Protein AF-A0A3L7WHZ0-F1 (afdb_monomer)

Solvent-accessible surface area (backbone atoms only — not comparable to full-atom values): 5517 Å² total; per-residue (Å²): 133,84,77,82,73,51,77,64,55,52,53,52,57,76,66,37,88,84,54,85,45,46,69,57,50,43,71,75,60,39,46,80,69,45,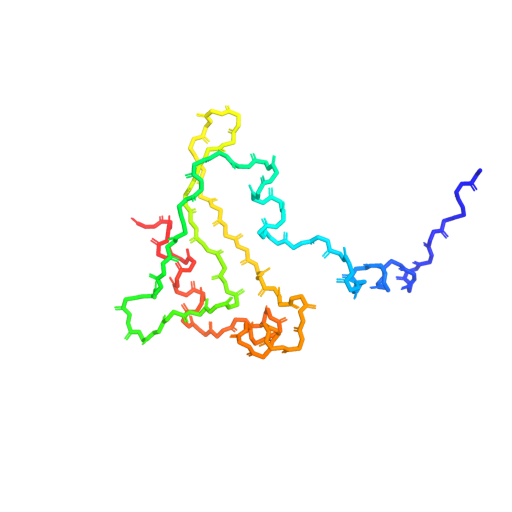78,59,78,43,43,90,80,85,45,61,38,61,10,39,46,31,30,41,28,26,44,96,85,41,83,42,79,49,72,39,57,27,58,35,92,50,73,68,43,17,62,68,10,50,64,29,55,64,54,75,44,21,56,46,32,53,55,58,77,79,109

Radius of gyration: 15.59 Å; Cα contacts (8 Å, |Δi|>4): 149; chains: 1; bounding box: 47×25×34 Å

Foldseek 3Di:
DDDDDDPVNVVCQVVDLPPDFQVNCCVVFWAPWDWDAWLVPDGGQLQKTWTWTDGPNDIDIGIGGDAASDPVSNVSNVRSDDDPGNVSVRVVVVD

Structure (mmCIF, N/CA/C/O backbone):
data_AF-A0A3L7WHZ0-F1
#
_entry.id   AF-A0A3L7WHZ0-F1
#
loop_
_atom_site.group_PDB
_atom_site.id
_atom_site.type_symbol
_atom_site.label_atom_id
_atom_site.label_alt_id
_atom_site.label_comp_id
_atom_site.label_asym_id
_atom_site.label_entity_id
_atom_site.label_seq_id
_atom_site.pdbx_PDB_ins_code
_atom_site.Cartn_x
_atom_site.Cartn_y
_atom_site.Cartn_z
_atom_site.occupancy
_atom_site.B_iso_or_equiv
_atom_site.auth_seq_id
_atom_site.auth_comp_id
_atom_site.auth_asym_id
_atom_site.auth_atom_id
_atom_site.pdbx_PDB_model_num
ATOM 1 N N . MET A 1 1 ? 30.328 1.152 14.643 1.00 46.28 1 MET A N 1
ATOM 2 C CA . MET A 1 1 ? 30.251 2.445 13.926 1.00 46.28 1 MET A CA 1
ATOM 3 C C . MET A 1 1 ? 29.593 2.163 12.577 1.00 46.28 1 MET A C 1
ATOM 5 O O . MET A 1 1 ? 30.170 1.408 11.809 1.00 46.28 1 MET A O 1
ATOM 9 N N . LYS A 1 2 ? 28.345 2.592 12.327 1.00 59.56 2 LYS A N 1
ATOM 10 C CA . LYS A 1 2 ? 27.690 2.338 11.028 1.00 59.56 2 LYS A CA 1
ATOM 11 C C . LYS A 1 2 ? 28.340 3.250 9.993 1.00 59.56 2 LYS A C 1
ATOM 13 O O . LYS A 1 2 ? 28.225 4.466 10.118 1.00 59.56 2 LYS A O 1
ATOM 18 N N . THR A 1 3 ? 29.028 2.677 9.012 1.00 74.81 3 THR A N 1
ATOM 19 C CA . THR A 1 3 ? 29.530 3.426 7.860 1.00 74.81 3 THR A CA 1
ATOM 20 C C . THR A 1 3 ? 28.346 4.147 7.210 1.00 74.81 3 THR A C 1
ATOM 22 O O . THR A 1 3 ? 27.310 3.509 6.986 1.00 74.81 3 THR A O 1
ATOM 25 N N . PRO A 1 4 ? 28.427 5.465 6.965 1.00 83.25 4 PRO A N 1
ATOM 26 C CA . PRO A 1 4 ? 27.336 6.182 6.328 1.00 83.25 4 PRO A CA 1
ATOM 27 C C . PRO A 1 4 ? 27.101 5.598 4.932 1.00 83.25 4 PRO A C 1
ATOM 29 O O . PRO A 1 4 ? 28.012 5.549 4.111 1.00 83.25 4 PRO A O 1
ATOM 32 N N . LEU A 1 5 ? 25.876 5.129 4.684 1.00 89.75 5 LEU A N 1
ATOM 33 C CA . LEU A 1 5 ? 25.468 4.603 3.382 1.00 89.75 5 LEU A CA 1
ATOM 34 C C . LEU A 1 5 ? 25.601 5.696 2.321 1.00 89.75 5 LEU A C 1
ATOM 36 O O . LEU A 1 5 ? 25.106 6.816 2.521 1.00 89.75 5 LEU A O 1
ATOM 40 N N . SER A 1 6 ? 26.197 5.355 1.179 1.00 93.38 6 SER A N 1
ATOM 41 C CA . SER A 1 6 ? 26.236 6.252 0.030 1.00 93.38 6 SER A CA 1
ATOM 42 C C . SER A 1 6 ? 24.824 6.490 -0.524 1.00 93.38 6 SER A C 1
ATOM 44 O O . SER A 1 6 ? 23.863 5.779 -0.205 1.00 93.38 6 SER A O 1
ATOM 46 N N . ALA A 1 7 ? 24.674 7.506 -1.377 1.00 93.56 7 ALA A N 1
ATOM 47 C CA . ALA A 1 7 ? 23.407 7.753 -2.065 1.00 93.56 7 ALA A CA 1
ATOM 48 C C . ALA A 1 7 ? 22.960 6.533 -2.894 1.00 93.56 7 ALA A C 1
ATOM 50 O O . ALA A 1 7 ? 21.774 6.201 -2.912 1.00 93.56 7 ALA A O 1
ATOM 51 N N . TRP A 1 8 ? 23.908 5.831 -3.522 1.00 93.62 8 TRP A N 1
ATOM 52 C CA . TRP A 1 8 ? 23.627 4.645 -4.326 1.00 93.62 8 TRP A CA 1
ATOM 53 C C . TRP A 1 8 ? 23.190 3.449 -3.473 1.00 93.62 8 TRP A C 1
ATOM 55 O O . TRP A 1 8 ? 22.193 2.804 -3.802 1.00 93.62 8 TRP A O 1
ATOM 65 N N . ASP A 1 9 ? 23.840 3.217 -2.329 1.00 93.62 9 ASP A N 1
ATOM 66 C CA . ASP A 1 9 ? 23.476 2.115 -1.426 1.00 93.62 9 ASP A CA 1
ATOM 67 C C . ASP A 1 9 ? 22.031 2.261 -0.926 1.00 93.62 9 ASP A C 1
ATOM 69 O O . ASP A 1 9 ? 21.262 1.299 -0.892 1.00 93.62 9 ASP A O 1
ATOM 73 N N . LYS A 1 10 ? 21.610 3.493 -0.602 1.00 92.94 10 LYS A N 1
ATOM 74 C CA . LYS A 1 10 ? 20.224 3.789 -0.197 1.00 92.94 10 LYS A CA 1
ATOM 75 C C . LYS A 1 10 ? 19.224 3.450 -1.304 1.00 92.94 10 LYS A C 1
ATOM 77 O O . LYS A 1 10 ? 18.165 2.880 -1.028 1.00 92.94 10 LYS A O 1
ATOM 82 N N . VAL A 1 11 ? 19.556 3.763 -2.558 1.00 93.75 11 VAL A N 1
ATOM 83 C CA . VAL A 1 11 ? 18.724 3.418 -3.720 1.00 93.75 11 VAL A CA 1
ATOM 84 C C . VAL A 1 11 ? 18.631 1.903 -3.891 1.00 93.75 11 VAL A C 1
ATOM 86 O O . VAL A 1 11 ? 17.526 1.390 -4.087 1.00 93.75 11 VAL A O 1
ATOM 89 N N . GLN A 1 12 ? 19.741 1.172 -3.769 1.00 93.19 12 GLN A N 1
ATOM 90 C CA . GLN A 1 12 ? 19.730 -0.291 -3.840 1.00 93.19 12 GLN A CA 1
ATOM 91 C C . GLN A 1 12 ? 18.846 -0.905 -2.744 1.00 93.19 12 GLN A C 1
ATOM 93 O O . GLN A 1 12 ? 17.995 -1.741 -3.049 1.00 93.19 12 GLN A O 1
ATOM 98 N N . ILE A 1 13 ? 18.947 -0.421 -1.500 1.00 92.88 13 ILE A N 1
ATOM 99 C CA . ILE A 1 13 ? 18.094 -0.865 -0.383 1.00 92.88 13 ILE A CA 1
ATOM 100 C C . ILE A 1 13 ? 16.613 -0.576 -0.669 1.00 92.88 13 ILE A C 1
ATOM 102 O O . ILE A 1 13 ? 15.755 -1.436 -0.462 1.00 92.88 13 ILE A O 1
ATOM 106 N N . SER A 1 14 ? 16.286 0.602 -1.212 1.00 90.06 14 SER A N 1
ATOM 107 C CA . SER A 1 14 ? 14.901 0.956 -1.566 1.00 90.06 14 SER A CA 1
ATOM 108 C C . SER A 1 14 ? 14.279 0.030 -2.624 1.00 90.06 14 SER A C 1
ATOM 110 O O . SER A 1 14 ? 13.053 -0.095 -2.689 1.00 90.06 14 SER A O 1
ATOM 112 N N . ARG A 1 15 ? 15.115 -0.629 -3.437 1.00 89.44 15 ARG A N 1
ATOM 113 C CA . ARG A 1 15 ? 14.728 -1.554 -4.512 1.00 89.44 15 ARG A CA 1
ATOM 114 C C . ARG A 1 15 ? 14.915 -3.023 -4.128 1.00 89.44 15 ARG A C 1
ATOM 116 O O . ARG A 1 15 ? 14.695 -3.894 -4.967 1.00 89.44 15 ARG A O 1
ATOM 123 N N . HIS A 1 16 ? 15.303 -3.296 -2.883 1.00 90.75 16 HIS A N 1
ATOM 124 C CA . HIS A 1 16 ? 15.564 -4.644 -2.406 1.00 90.75 16 HIS A CA 1
ATOM 125 C C . HIS A 1 16 ? 14.326 -5.538 -2.561 1.00 90.75 16 HIS A C 1
ATOM 127 O O . HIS A 1 16 ? 13.206 -5.133 -2.250 1.00 90.75 16 HIS A O 1
ATOM 133 N N . VAL A 1 17 ? 14.524 -6.776 -3.021 1.00 86.50 17 VAL A N 1
ATOM 134 C CA . VAL A 1 17 ? 13.424 -7.711 -3.332 1.00 86.50 17 VAL A CA 1
ATOM 135 C C . VAL A 1 17 ? 12.581 -8.027 -2.092 1.00 86.50 17 VAL A C 1
ATOM 137 O O . VAL A 1 17 ? 11.354 -8.107 -2.183 1.00 86.50 17 VAL A O 1
ATOM 140 N N . GLN A 1 18 ? 13.238 -8.140 -0.933 1.00 88.81 18 GLN A N 1
ATOM 141 C CA . GLN A 1 18 ? 12.597 -8.397 0.362 1.00 88.81 18 GLN A CA 1
ATOM 142 C C . GLN A 1 18 ? 12.124 -7.127 1.081 1.00 88.81 18 GLN A C 1
ATOM 144 O O . GLN A 1 18 ? 11.764 -7.191 2.253 1.00 88.81 18 GLN A O 1
ATOM 149 N N . ARG A 1 19 ? 12.151 -5.958 0.428 1.00 90.81 19 ARG A N 1
ATOM 150 C CA . ARG A 1 19 ? 11.621 -4.741 1.045 1.00 90.81 19 ARG A CA 1
ATOM 151 C C . ARG A 1 19 ? 10.122 -4.938 1.345 1.00 90.81 19 ARG A C 1
ATOM 153 O O . ARG A 1 19 ? 9.386 -5.294 0.416 1.00 90.81 19 ARG A O 1
ATOM 160 N N . PRO A 1 20 ? 9.669 -4.695 2.591 1.00 92.69 20 PRO A N 1
ATOM 161 C CA . PRO A 1 20 ? 8.256 -4.774 2.940 1.00 92.69 20 PRO A CA 1
ATOM 162 C C . PRO A 1 20 ? 7.401 -3.828 2.092 1.00 92.69 20 PRO A C 1
ATOM 164 O O . PRO A 1 20 ? 7.832 -2.732 1.721 1.00 92.69 20 PRO A O 1
ATOM 167 N N . ARG A 1 21 ? 6.191 -4.275 1.765 1.00 92.31 21 ARG A N 1
ATOM 168 C CA . ARG A 1 21 ? 5.236 -3.600 0.873 1.00 92.31 21 ARG A CA 1
ATOM 169 C C . ARG A 1 21 ? 3.991 -3.198 1.647 1.00 92.31 21 ARG A C 1
ATOM 171 O O . ARG A 1 21 ? 3.846 -3.5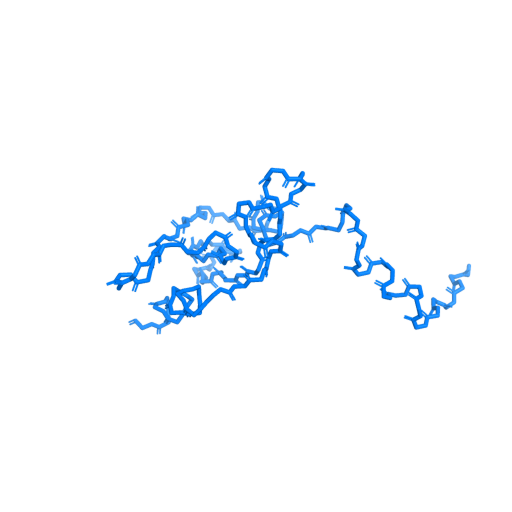73 2.804 1.00 92.31 21 ARG A O 1
ATOM 178 N N . THR A 1 22 ? 3.076 -2.464 1.018 1.00 93.75 22 THR A N 1
ATOM 179 C CA . THR A 1 22 ? 1.871 -1.944 1.686 1.00 93.75 22 THR A CA 1
ATOM 180 C C . THR A 1 22 ? 1.127 -3.016 2.480 1.00 93.75 22 THR A C 1
ATOM 182 O O . THR A 1 22 ? 0.916 -2.832 3.674 1.00 93.75 22 THR A O 1
ATOM 185 N N . LEU A 1 23 ? 0.818 -4.165 1.873 1.00 93.75 23 LEU A N 1
ATOM 186 C CA . LEU A 1 23 ? 0.119 -5.250 2.573 1.00 93.75 23 LEU A CA 1
ATOM 187 C C . LEU A 1 23 ? 0.919 -5.869 3.727 1.00 93.75 23 LEU A C 1
ATOM 189 O O . LEU A 1 23 ? 0.318 -6.413 4.646 1.00 93.75 23 LEU A O 1
ATOM 193 N N . ASP A 1 24 ? 2.250 -5.786 3.709 1.00 94.50 24 ASP A N 1
ATOM 194 C CA . ASP A 1 24 ? 3.075 -6.290 4.811 1.00 94.50 24 ASP A CA 1
ATOM 195 C C . ASP A 1 24 ? 2.931 -5.400 6.045 1.00 94.50 24 ASP A C 1
ATOM 197 O O . ASP A 1 24 ? 2.801 -5.908 7.152 1.00 94.50 24 ASP A O 1
ATOM 201 N N . TYR A 1 25 ? 2.881 -4.081 5.846 1.00 94.44 25 TYR A N 1
ATOM 202 C CA . TYR A 1 25 ? 2.602 -3.134 6.922 1.00 94.44 25 TYR A CA 1
ATOM 203 C C . TYR A 1 25 ? 1.164 -3.251 7.417 1.00 94.44 25 TYR A C 1
ATOM 205 O O . TYR A 1 25 ? 0.946 -3.310 8.620 1.00 94.44 25 TYR A O 1
ATOM 213 N N . VAL A 1 26 ? 0.192 -3.352 6.505 1.00 95.19 26 VAL A N 1
ATOM 214 C CA . VAL A 1 26 ? -1.225 -3.519 6.865 1.00 95.19 26 VAL A CA 1
ATOM 215 C C . VAL A 1 26 ? -1.426 -4.756 7.737 1.00 95.19 26 VAL A C 1
ATOM 217 O O . VAL A 1 26 ? -2.073 -4.663 8.767 1.00 95.19 26 VAL A O 1
ATOM 220 N N . ARG A 1 27 ? -0.808 -5.892 7.392 1.00 94.12 27 ARG A N 1
ATOM 221 C CA . ARG A 1 27 ? -0.920 -7.136 8.174 1.00 94.12 27 ARG A CA 1
ATOM 222 C C . ARG A 1 27 ? -0.361 -7.049 9.593 1.00 94.12 27 ARG A C 1
ATOM 224 O O . ARG A 1 27 ? -0.733 -7.868 10.422 1.00 94.12 27 ARG A O 1
ATOM 231 N N . VAL A 1 28 ? 0.582 -6.143 9.836 1.00 95.38 28 VAL A N 1
ATOM 232 C CA . VAL A 1 28 ? 1.277 -6.019 11.127 1.00 95.38 28 VAL A CA 1
ATOM 233 C C . VAL A 1 28 ? 0.691 -4.891 11.971 1.00 95.38 28 VAL A C 1
ATOM 235 O O . VAL A 1 28 ? 0.686 -4.991 13.191 1.00 95.38 28 VAL A O 1
ATOM 238 N N . LEU A 1 29 ? 0.230 -3.816 11.331 1.00 94.56 29 LEU A N 1
ATOM 239 C CA . LEU A 1 29 ? -0.156 -2.572 11.998 1.00 94.56 29 LEU A CA 1
ATOM 240 C C . LEU A 1 29 ? -1.667 -2.337 12.028 1.00 94.56 29 LEU A C 1
ATOM 242 O O . LEU A 1 29 ? -2.118 -1.522 12.823 1.00 94.56 29 LEU A O 1
ATOM 246 N N . CYS A 1 30 ? -2.433 -2.974 11.138 1.00 95.75 30 CYS A N 1
ATOM 247 C CA . CYS A 1 30 ? -3.852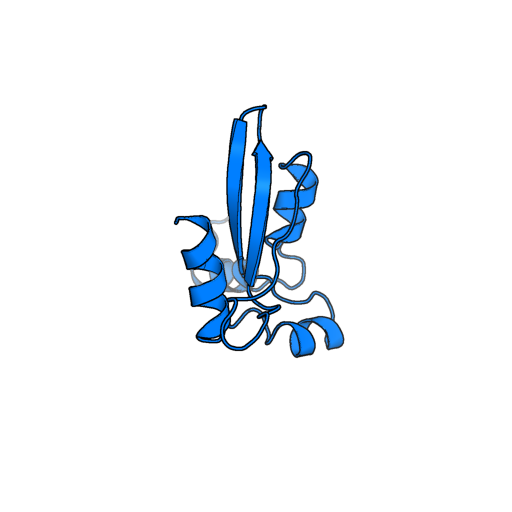 -2.694 10.965 1.00 95.75 30 CYS A CA 1
ATOM 248 C C . CYS A 1 30 ? -4.719 -3.885 11.377 1.00 95.75 30 CYS A C 1
ATOM 250 O O . CYS A 1 30 ? -4.532 -5.011 10.916 1.00 95.75 30 CYS A O 1
ATOM 252 N N . GLU A 1 31 ? -5.707 -3.599 12.214 1.00 94.62 31 GLU A N 1
ATOM 253 C CA . GLU A 1 31 ? -6.774 -4.505 12.618 1.00 94.62 31 GLU A CA 1
ATOM 254 C C . GLU A 1 31 ? -7.969 -4.373 11.663 1.00 94.62 31 GLU A C 1
ATOM 256 O O . GLU A 1 31 ? -8.242 -3.288 11.139 1.00 94.62 31 GLU A O 1
ATOM 261 N N . ASP A 1 32 ? -8.690 -5.475 11.442 1.00 94.06 32 ASP A N 1
ATOM 262 C CA . ASP A 1 32 ? -9.935 -5.524 10.659 1.00 94.06 32 ASP A CA 1
ATOM 263 C C . ASP A 1 32 ? -9.846 -4.866 9.270 1.00 94.06 32 ASP A C 1
ATOM 265 O O . ASP A 1 32 ? -10.787 -4.223 8.799 1.00 94.06 32 ASP A O 1
ATOM 269 N N . PHE A 1 33 ? -8.700 -5.014 8.596 1.00 95.81 33 PHE A N 1
ATOM 270 C CA . PHE A 1 33 ? -8.509 -4.420 7.279 1.00 95.81 33 PHE A CA 1
ATOM 271 C C . PHE A 1 33 ? -9.456 -5.034 6.239 1.00 95.81 33 PHE A C 1
ATOM 273 O O . PHE A 1 33 ? -9.360 -6.215 5.896 1.00 95.81 33 PHE A O 1
ATOM 280 N N . PHE A 1 34 ? -10.320 -4.193 5.6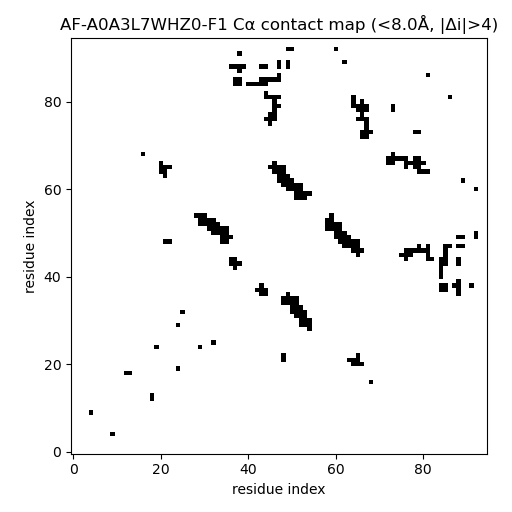82 1.00 95.00 34 PHE A N 1
ATOM 281 C CA . PHE A 1 34 ? -11.235 -4.521 4.605 1.00 95.00 34 PHE A CA 1
ATOM 282 C C . PHE A 1 34 ? -10.797 -3.824 3.313 1.00 95.00 34 PHE A C 1
ATOM 284 O O . PHE A 1 34 ? -10.895 -2.600 3.176 1.00 95.00 34 PHE A O 1
ATOM 291 N N . GLU A 1 35 ? -10.301 -4.609 2.352 1.00 94.81 35 GLU A N 1
ATOM 292 C CA . GLU A 1 35 ? -9.885 -4.104 1.042 1.00 94.81 35 GLU A CA 1
ATOM 293 C C . GLU A 1 35 ? -11.102 -3.809 0.158 1.00 94.81 35 GLU A C 1
ATOM 295 O O . GLU A 1 35 ? -12.005 -4.630 -0.009 1.00 94.81 35 GLU A O 1
ATOM 300 N N . PHE A 1 36 ? -11.104 -2.634 -0.463 1.00 93.00 36 PHE A N 1
ATOM 301 C CA . PHE A 1 36 ? -12.079 -2.272 -1.474 1.00 93.00 36 PHE A CA 1
ATOM 302 C C . PHE A 1 36 ? -11.514 -2.473 -2.871 1.00 93.00 36 PHE A C 1
ATOM 304 O O . PHE A 1 36 ? -10.354 -2.181 -3.153 1.00 93.00 36 PHE A O 1
ATOM 311 N N . HIS A 1 37 ? -12.389 -2.893 -3.779 1.00 93.25 37 HIS A N 1
ATOM 312 C CA . HIS A 1 37 ? -12.059 -3.161 -5.172 1.00 93.25 37 HIS A CA 1
ATOM 313 C C . HIS A 1 37 ? -12.845 -2.247 -6.113 1.00 93.25 37 HIS A C 1
ATOM 315 O O . HIS A 1 37 ? -13.979 -1.848 -5.819 1.00 93.25 37 HIS A O 1
ATOM 321 N N . GLY A 1 38 ? -12.225 -1.924 -7.247 1.00 90.50 38 GLY A N 1
ATOM 322 C CA . GLY A 1 38 ? -12.838 -1.221 -8.368 1.00 90.50 38 GLY A CA 1
ATOM 323 C C . GLY A 1 38 ? -12.929 0.296 -8.211 1.00 90.50 38 GLY A C 1
ATOM 324 O O . GLY A 1 38 ? -13.024 0.844 -7.109 1.00 90.50 38 GLY A O 1
ATOM 325 N N . ASP A 1 39 ? -12.958 0.974 -9.355 1.00 90.19 39 ASP A N 1
ATOM 326 C CA . ASP A 1 39 ? -13.212 2.414 -9.473 1.00 90.19 39 ASP A CA 1
ATOM 327 C C . ASP A 1 39 ? -14.683 2.757 -9.791 1.00 90.19 39 ASP A C 1
ATOM 329 O O . ASP A 1 39 ? -15.031 3.930 -9.926 1.00 90.19 39 ASP A O 1
ATOM 333 N N . ARG A 1 40 ? -15.549 1.736 -9.912 1.00 88.75 40 ARG A N 1
ATOM 334 C CA . ARG A 1 40 ? -16.958 1.825 -10.351 1.00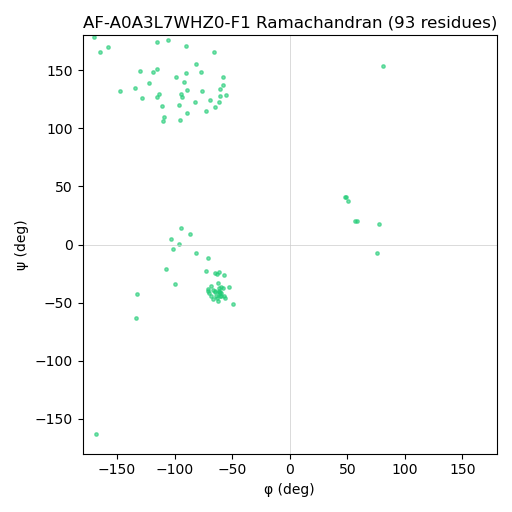 88.75 40 ARG A CA 1
ATOM 335 C C . ARG A 1 40 ? -17.166 2.438 -11.744 1.00 88.75 40 ARG A C 1
ATOM 337 O O . ARG A 1 40 ? -18.265 2.894 -12.047 1.00 88.75 40 ARG A O 1
ATOM 344 N N . ARG A 1 41 ? -16.138 2.455 -12.596 1.00 88.88 41 ARG A N 1
ATOM 345 C CA . ARG A 1 41 ? -16.231 2.995 -13.962 1.00 88.88 41 ARG A CA 1
ATOM 346 C C . ARG A 1 41 ? -15.631 2.077 -15.013 1.00 88.88 41 ARG A C 1
ATOM 348 O O . ARG A 1 41 ? -16.215 1.938 -16.079 1.00 88.88 41 ARG A O 1
ATOM 355 N N . PHE A 1 42 ? -14.473 1.492 -14.738 1.00 90.75 42 PHE A N 1
ATOM 356 C CA . PHE A 1 42 ? -13.712 0.734 -15.720 1.00 90.75 42 PHE A CA 1
ATOM 357 C C . PHE A 1 42 ? -13.231 -0.605 -15.165 1.00 90.75 42 PHE A C 1
ATOM 359 O O . PHE A 1 42 ? -13.642 -1.650 -15.660 1.00 90.75 42 PHE A O 1
ATOM 366 N N . ALA A 1 43 ? -12.375 -0.590 -14.143 1.00 90.88 43 ALA A N 1
ATOM 367 C CA . ALA A 1 43 ? -11.724 -1.800 -13.652 1.00 90.88 43 ALA A CA 1
ATOM 368 C C . ALA A 1 43 ? -11.243 -1.660 -12.200 1.00 90.88 43 ALA A C 1
ATOM 370 O O . ALA A 1 43 ? -11.233 -0.573 -11.617 1.00 90.88 43 ALA A O 1
ATOM 371 N N . ASP A 1 44 ? -10.832 -2.786 -11.618 1.00 91.00 44 ASP A N 1
ATOM 372 C CA . ASP A 1 44 ? -10.051 -2.823 -10.383 1.00 91.00 44 ASP A CA 1
ATOM 373 C C . ASP A 1 44 ? -8.560 -2.939 -10.710 1.00 91.00 44 ASP A C 1
ATOM 375 O O . ASP A 1 44 ? -8.126 -3.909 -11.334 1.00 91.00 44 ASP A O 1
ATOM 379 N N . ASP A 1 45 ? -7.774 -1.954 -10.280 1.00 92.25 45 ASP A N 1
ATOM 380 C CA . ASP A 1 45 ? -6.325 -1.973 -10.447 1.00 92.25 45 ASP A CA 1
ATOM 381 C C . ASP A 1 45 ? -5.650 -2.657 -9.255 1.00 92.25 45 ASP A C 1
ATOM 383 O O . ASP A 1 45 ? -5.639 -2.138 -8.137 1.00 92.25 45 ASP A O 1
ATOM 387 N N . ALA A 1 46 ? -5.039 -3.815 -9.509 1.00 91.44 46 ALA A N 1
ATOM 388 C CA . ALA A 1 46 ? -4.328 -4.591 -8.499 1.00 91.44 46 ALA A CA 1
ATOM 389 C C . ALA A 1 46 ? -2.996 -3.954 -8.045 1.00 91.44 46 ALA A C 1
ATOM 391 O O . ALA A 1 46 ? -2.409 -4.423 -7.060 1.00 91.44 46 ALA A O 1
ATOM 392 N N . ALA A 1 47 ? -2.506 -2.921 -8.745 1.00 93.38 47 ALA A N 1
ATOM 393 C CA . ALA A 1 47 ? -1.341 -2.134 -8.341 1.00 93.38 47 ALA A CA 1
ATOM 394 C C . ALA A 1 47 ? -1.641 -1.211 -7.147 1.00 93.38 47 ALA A C 1
ATOM 396 O O . ALA A 1 47 ? -0.714 -0.850 -6.420 1.00 93.38 47 ALA A O 1
ATOM 397 N N . ILE A 1 48 ? -2.913 -0.858 -6.921 1.00 94.56 48 ILE A N 1
ATOM 398 C CA . ILE A 1 48 ? -3.363 -0.054 -5.779 1.00 94.56 48 ILE A CA 1
ATOM 399 C C . ILE A 1 48 ? -4.190 -0.914 -4.832 1.00 94.56 48 ILE A C 1
ATOM 401 O O . ILE A 1 48 ? -5.270 -1.405 -5.169 1.00 94.56 48 ILE A O 1
ATOM 405 N N . VAL A 1 49 ? -3.698 -1.027 -3.605 1.00 95.12 49 VAL A N 1
ATOM 406 C CA . VAL A 1 49 ? -4.467 -1.549 -2.477 1.00 95.12 49 VAL A CA 1
ATOM 407 C C . VAL A 1 49 ? -5.076 -0.358 -1.762 1.00 95.12 49 VAL A C 1
ATOM 409 O O . VAL A 1 49 ? -4.377 0.612 -1.467 1.00 95.12 49 VAL A O 1
ATOM 412 N N . ALA A 1 50 ? -6.378 -0.425 -1.514 1.00 95.12 50 ALA A N 1
ATOM 413 C CA . ALA A 1 50 ? -7.107 0.641 -0.856 1.00 95.12 50 ALA A CA 1
ATOM 414 C C . ALA A 1 50 ? -8.234 0.038 -0.014 1.00 95.12 50 ALA A C 1
ATOM 416 O O . ALA A 1 50 ? -8.949 -0.835 -0.499 1.00 95.12 50 ALA A O 1
ATOM 417 N N . GLY A 1 51 ? -8.381 0.463 1.235 1.00 94.81 51 GLY A N 1
ATOM 418 C CA . GLY A 1 51 ? -9.307 -0.157 2.178 1.00 94.81 51 GLY A CA 1
ATOM 419 C C . GLY A 1 51 ? -9.475 0.651 3.454 1.00 94.81 51 GLY A C 1
ATOM 420 O O . GLY A 1 51 ? -8.839 1.692 3.629 1.00 94.81 51 GLY A O 1
ATOM 421 N N . VAL A 1 52 ? -10.322 0.153 4.345 1.00 95.56 52 VAL A N 1
ATOM 422 C CA . VAL A 1 52 ? -10.505 0.695 5.697 1.00 95.56 52 VAL A CA 1
ATOM 423 C C . VAL A 1 52 ? -10.074 -0.331 6.724 1.00 95.56 52 VAL A C 1
ATOM 425 O O . VAL A 1 52 ? -10.158 -1.528 6.480 1.00 95.56 52 VAL A O 1
ATOM 428 N N . GLY A 1 53 ? -9.621 0.136 7.872 1.00 95.50 53 GLY A N 1
ATOM 429 C CA . GLY A 1 53 ? -9.327 -0.718 9.011 1.00 95.50 53 GLY A CA 1
ATOM 430 C C . GLY A 1 53 ? -9.097 0.131 10.246 1.00 95.50 53 GLY A C 1
ATOM 431 O O . GLY A 1 53 ? -9.463 1.310 10.272 1.00 95.50 53 GLY A O 1
ATOM 432 N N . ARG A 1 54 ? -8.490 -0.460 11.270 1.00 97.00 54 ARG A N 1
ATOM 433 C CA . ARG A 1 54 ? -8.195 0.221 12.528 1.00 97.00 54 ARG A CA 1
ATOM 434 C C . ARG A 1 54 ? -6.706 0.177 12.832 1.00 97.00 54 ARG A C 1
ATOM 436 O O . ARG A 1 54 ? -6.064 -0.843 12.613 1.00 97.00 54 ARG A O 1
ATOM 443 N N . ILE A 1 55 ? -6.160 1.285 13.316 1.00 96.25 55 ILE A N 1
ATOM 444 C CA . ILE A 1 55 ? -4.803 1.368 13.872 1.00 96.25 55 ILE A CA 1
ATOM 445 C C 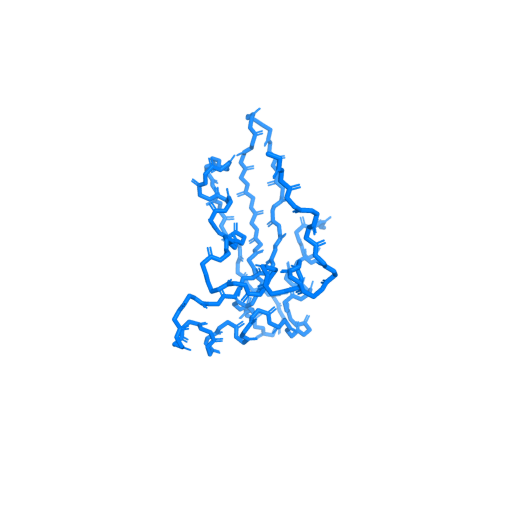. ILE A 1 55 ? -4.945 2.032 15.236 1.00 96.25 55 ILE A C 1
ATOM 447 O O . ILE A 1 55 ? -5.578 3.082 15.332 1.00 96.25 55 ILE A O 1
ATOM 451 N N . ASP A 1 56 ? -4.430 1.395 16.289 1.00 94.62 56 ASP A N 1
ATOM 452 C CA . ASP A 1 56 ? -4.561 1.858 17.680 1.00 94.62 56 ASP A CA 1
ATOM 453 C C . ASP A 1 56 ? -6.011 2.221 18.055 1.00 94.62 56 ASP A C 1
ATOM 455 O O . ASP A 1 56 ? -6.314 3.230 18.692 1.00 94.62 56 ASP A O 1
ATOM 459 N N . GLY A 1 57 ? -6.949 1.395 17.584 1.00 93.69 57 GLY A N 1
ATOM 460 C CA . GLY A 1 57 ? -8.381 1.565 17.793 1.00 93.69 57 GLY A CA 1
ATOM 461 C C . GLY A 1 57 ? -9.058 2.651 16.948 1.00 93.69 57 GLY A C 1
ATOM 462 O O . GLY A 1 57 ? -10.291 2.688 16.946 1.00 93.69 57 GLY A O 1
ATOM 463 N N . GLN A 1 58 ? -8.312 3.470 1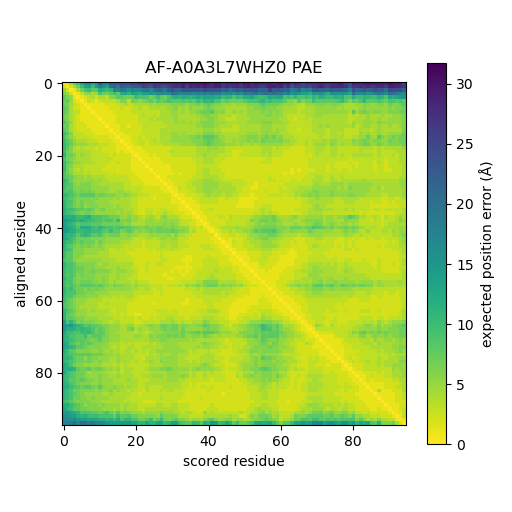6.200 1.00 96.44 58 GLN A N 1
ATOM 464 C CA . GLN A 1 58 ? -8.839 4.527 15.334 1.00 96.44 58 GLN A CA 1
ATOM 465 C C . GLN A 1 58 ? -9.134 4.011 13.925 1.00 96.44 58 GLN A C 1
ATOM 467 O O . GLN A 1 58 ? -8.293 3.360 13.308 1.00 96.44 58 GLN A O 1
ATOM 472 N N . SER A 1 59 ? -10.315 4.335 13.395 1.00 95.62 59 SER A N 1
ATOM 473 C CA . SER A 1 59 ? -10.679 4.008 12.014 1.00 95.62 59 SER A CA 1
ATOM 474 C C . SER A 1 59 ? -9.857 4.833 11.029 1.00 95.62 59 SER A C 1
ATOM 476 O O . SER A 1 59 ? -9.874 6.064 11.071 1.00 95.62 59 SER A O 1
ATOM 478 N N . VAL A 1 60 ? -9.171 4.152 10.115 1.00 95.31 60 VAL A N 1
ATOM 479 C CA . VAL A 1 60 ? -8.298 4.766 9.114 1.00 95.31 60 VAL A CA 1
ATOM 480 C C . VAL A 1 60 ? -8.608 4.243 7.717 1.00 95.31 60 VAL A C 1
ATOM 482 O O . VAL A 1 60 ? -9.000 3.091 7.525 1.00 95.31 60 VAL A O 1
ATOM 485 N N . VAL A 1 61 ? -8.387 5.102 6.725 1.00 95.12 61 VAL A N 1
ATOM 486 C CA . VAL A 1 61 ? -8.329 4.718 5.312 1.00 95.12 61 VAL A CA 1
ATOM 487 C C . VAL A 1 61 ? -6.868 4.461 4.963 1.00 95.12 61 VAL A C 1
ATOM 489 O O . VAL A 1 61 ? -6.013 5.318 5.185 1.00 95.12 61 VAL A O 1
ATOM 492 N N . ILE A 1 62 ? -6.574 3.292 4.399 1.00 95.62 62 ILE A N 1
ATOM 493 C CA . ILE A 1 62 ? -5.222 2.915 3.983 1.00 95.62 62 ILE A CA 1
ATOM 494 C C . ILE A 1 62 ? -5.201 2.763 2.473 1.00 95.62 62 ILE A C 1
ATOM 496 O O . ILE A 1 62 ? -5.996 2.017 1.903 1.00 95.62 62 ILE A O 1
ATOM 500 N N . ILE A 1 63 ? -4.262 3.454 1.828 1.00 95.38 63 ILE A N 1
ATOM 501 C CA . ILE A 1 63 ? -4.044 3.403 0.384 1.00 95.38 63 ILE A CA 1
ATOM 502 C C . ILE A 1 63 ? -2.548 3.269 0.131 1.00 95.38 63 ILE A C 1
ATOM 504 O O . ILE A 1 63 ? -1.741 3.989 0.720 1.00 95.38 63 ILE A O 1
ATOM 508 N N . GLY A 1 64 ? -2.157 2.368 -0.764 1.00 94.75 64 GLY A N 1
ATOM 509 C CA . GLY A 1 64 ? -0.757 2.226 -1.127 1.00 94.75 64 GLY A CA 1
ATOM 510 C C . GLY A 1 64 ? -0.513 1.423 -2.394 1.00 94.75 64 GLY A C 1
ATOM 511 O O . GLY A 1 64 ? -1.383 0.724 -2.914 1.00 94.75 64 GLY A O 1
ATOM 512 N N . HIS A 1 65 ? 0.718 1.545 -2.881 1.00 94.88 65 HIS A N 1
ATOM 513 C CA . HIS A 1 65 ? 1.194 0.838 -4.059 1.00 94.88 65 HIS A CA 1
ATOM 514 C C . HIS A 1 65 ? 1.623 -0.576 -3.679 1.00 94.88 65 HIS A C 1
ATOM 516 O O . HIS A 1 65 ? 2.534 -0.771 -2.870 1.00 94.88 65 HIS A O 1
ATOM 522 N N . GLN A 1 66 ? 1.023 -1.571 -4.319 1.00 93.56 66 GLN A N 1
ATOM 523 C CA . GLN A 1 66 ? 1.341 -2.967 -4.083 1.00 93.56 66 GLN A CA 1
ATOM 524 C C . GLN A 1 66 ? 2.069 -3.556 -5.288 1.00 93.56 66 GLN A C 1
ATOM 526 O O . GLN A 1 66 ? 1.487 -3.864 -6.322 1.00 93.56 66 GLN A O 1
ATOM 531 N N . LYS A 1 67 ? 3.372 -3.773 -5.124 1.00 90.25 67 LYS A N 1
ATOM 532 C CA . LYS A 1 67 ? 4.178 -4.577 -6.050 1.00 90.25 67 LYS A CA 1
ATOM 533 C C . LYS A 1 67 ? 4.000 -6.068 -5.721 1.00 90.25 67 LYS A C 1
ATOM 535 O O . LYS A 1 67 ? 3.782 -6.400 -4.553 1.00 90.25 67 LYS A O 1
ATOM 540 N N . GLY A 1 68 ? 4.202 -6.987 -6.673 1.00 86.69 68 GLY A N 1
ATOM 541 C CA . GLY A 1 68 ? 4.094 -8.445 -6.442 1.00 86.69 68 GLY A CA 1
ATOM 542 C C . GLY A 1 68 ? 5.397 -9.166 -6.050 1.00 86.69 68 GLY A C 1
ATOM 543 O O . GLY A 1 68 ? 6.485 -8.786 -6.495 1.00 86.69 68 GLY A O 1
ATOM 544 N N . ARG A 1 69 ? 5.351 -10.114 -5.111 1.00 85.81 69 ARG A N 1
ATOM 545 C CA . ARG A 1 69 ? 6.561 -10.736 -4.536 1.00 85.81 69 ARG A CA 1
ATOM 546 C C . ARG A 1 69 ? 7.273 -11.652 -5.523 1.00 85.81 69 ARG A C 1
ATOM 548 O O . ARG A 1 69 ? 8.499 -11.634 -5.577 1.00 85.81 69 ARG A O 1
ATOM 555 N N . ASP A 1 70 ? 6.512 -12.384 -6.320 1.00 88.44 70 ASP A N 1
ATOM 556 C CA . ASP A 1 70 ? 6.998 -13.262 -7.375 1.00 88.44 70 ASP A CA 1
ATOM 557 C C . ASP A 1 70 ? 6.749 -12.652 -8.769 1.00 88.44 70 ASP A C 1
ATOM 559 O O . ASP A 1 70 ? 6.169 -11.572 -8.927 1.00 88.44 70 ASP A O 1
ATOM 563 N N . THR A 1 71 ? 7.229 -13.323 -9.814 1.00 86.19 71 THR A N 1
ATOM 564 C CA . THR A 1 71 ? 7.061 -12.862 -11.200 1.00 86.19 71 THR A CA 1
ATOM 565 C C . THR A 1 71 ? 5.585 -12.787 -11.594 1.00 86.19 71 THR A C 1
ATOM 567 O O . THR A 1 71 ? 5.169 -11.822 -12.233 1.00 86.19 71 THR A O 1
ATOM 570 N N . ARG A 1 72 ? 4.772 -13.763 -11.169 1.00 89.94 72 ARG A N 1
ATOM 571 C CA . ARG A 1 72 ? 3.341 -13.830 -11.506 1.00 89.94 72 ARG A CA 1
ATOM 572 C C . ARG A 1 72 ? 2.552 -12.690 -10.869 1.00 89.94 72 ARG A C 1
ATOM 574 O O . ARG A 1 72 ? 1.781 -12.018 -11.551 1.00 89.94 72 ARG A O 1
ATOM 581 N N . GLU A 1 73 ? 2.771 -12.425 -9.586 1.00 88.06 73 GLU A N 1
ATOM 582 C CA . GLU A 1 73 ? 2.135 -11.326 -8.871 1.00 88.06 73 GLU A CA 1
ATOM 583 C C . GLU A 1 73 ? 2.645 -9.977 -9.388 1.00 88.06 73 GLU A C 1
ATOM 585 O O . GLU A 1 73 ? 1.860 -9.038 -9.491 1.00 88.06 73 GLU A O 1
ATOM 590 N N . ASN A 1 74 ? 3.925 -9.859 -9.767 1.00 87.38 74 ASN A N 1
ATOM 591 C CA . ASN A 1 74 ? 4.434 -8.637 -10.398 1.00 87.38 74 ASN A CA 1
ATOM 592 C C . ASN A 1 74 ? 3.717 -8.331 -11.710 1.00 87.38 74 ASN A C 1
ATOM 594 O O . ASN A 1 74 ? 3.322 -7.187 -11.915 1.00 87.38 74 ASN A O 1
ATOM 598 N N . MET A 1 75 ? 3.509 -9.336 -12.563 1.00 89.31 75 MET A N 1
ATOM 599 C CA . MET A 1 75 ? 2.745 -9.162 -13.798 1.00 89.31 75 MET A CA 1
ATOM 600 C C . MET A 1 75 ? 1.292 -8.778 -13.502 1.00 89.31 75 MET A C 1
ATOM 602 O O . MET A 1 75 ? 0.791 -7.808 -14.064 1.00 89.31 75 MET A O 1
ATOM 606 N N . ARG A 1 76 ? 0.632 -9.472 -12.564 1.00 89.25 76 ARG A N 1
ATOM 607 C CA . ARG A 1 76 ? -0.753 -9.170 -12.162 1.00 89.25 76 ARG A CA 1
ATOM 608 C C . ARG A 1 76 ? -0.910 -7.747 -11.619 1.00 89.25 76 ARG A C 1
ATOM 610 O O . ARG A 1 76 ? -1.904 -7.094 -11.906 1.00 89.25 76 ARG A O 1
ATOM 617 N N . ARG A 1 77 ? 0.042 -7.280 -10.810 1.00 90.62 77 ARG A N 1
ATOM 618 C CA . ARG A 1 77 ? 0.007 -5.958 -10.163 1.00 90.62 77 ARG A CA 1
ATOM 619 C C . ARG A 1 77 ? 0.748 -4.881 -10.949 1.00 90.62 77 ARG A C 1
ATOM 621 O O . ARG A 1 77 ? 1.086 -3.846 -10.382 1.00 90.62 77 ARG A O 1
ATOM 628 N N . ASN A 1 78 ? 1.070 -5.140 -12.216 1.00 89.81 78 ASN A N 1
ATOM 629 C CA . ASN A 1 78 ? 1.787 -4.215 -13.088 1.00 89.81 78 ASN A CA 1
ATOM 630 C C . ASN A 1 78 ? 3.046 -3.604 -12.432 1.00 89.81 78 ASN A C 1
ATOM 632 O O . ASN A 1 78 ? 3.287 -2.406 -12.504 1.00 89.81 78 ASN A O 1
ATOM 636 N N . PHE A 1 79 ? 3.818 -4.411 -11.697 1.00 87.38 79 PHE A N 1
ATOM 637 C CA . PHE A 1 79 ? 5.003 -3.986 -10.935 1.00 87.38 79 PHE A CA 1
ATOM 638 C C . PHE A 1 79 ? 4.756 -2.874 -9.894 1.00 87.38 79 PHE A C 1
ATOM 640 O O . PHE A 1 79 ? 5.707 -2.231 -9.444 1.00 87.38 79 PHE A O 1
ATOM 647 N N . GLY A 1 80 ? 3.506 -2.684 -9.462 1.00 86.62 80 GLY A N 1
ATOM 648 C CA . GLY A 1 80 ? 3.091 -1.583 -8.593 1.00 86.62 80 GLY A CA 1
ATOM 649 C C . GLY A 1 80 ? 2.948 -0.250 -9.331 1.00 86.62 80 GLY A C 1
ATOM 650 O O . GLY A 1 80 ? 2.968 0.792 -8.683 1.00 86.62 80 GLY A O 1
ATOM 651 N N . MET A 1 81 ? 2.846 -0.269 -10.664 1.00 91.38 81 MET A N 1
ATOM 652 C CA . MET A 1 81 ? 2.602 0.905 -11.499 1.00 91.38 81 MET A CA 1
ATOM 653 C C . MET A 1 81 ? 1.099 1.021 -11.782 1.00 91.38 81 MET A C 1
ATOM 655 O O . MET A 1 81 ? 0.562 0.213 -12.546 1.00 91.38 81 MET A O 1
ATOM 659 N N . PRO A 1 82 ? 0.408 1.991 -11.169 1.00 91.50 82 PRO A N 1
ATOM 660 C CA . PRO A 1 82 ? -1.028 2.125 -11.306 1.00 91.50 82 PRO A CA 1
ATOM 661 C C . PRO A 1 82 ? -1.417 2.740 -12.646 1.00 91.50 82 PRO A C 1
ATOM 663 O O . PRO A 1 82 ? -0.724 3.590 -13.208 1.00 91.50 82 PRO A O 1
ATOM 666 N N . LYS A 1 83 ? -2.574 2.320 -13.136 1.00 92.44 83 LYS A N 1
ATOM 667 C CA . LYS A 1 83 ? -3.287 2.921 -14.258 1.00 92.44 83 LYS A CA 1
ATOM 668 C C . LYS A 1 83 ? -4.256 4.002 -13.749 1.00 92.44 83 LYS A C 1
ATOM 670 O O . LYS A 1 83 ? -4.473 4.117 -12.538 1.00 92.44 83 LYS A O 1
ATOM 675 N N . PRO A 1 84 ? -4.874 4.809 -14.634 1.00 93.25 84 PRO A N 1
ATOM 676 C CA . PRO A 1 84 ? -5.831 5.842 -14.227 1.00 93.25 84 PRO A CA 1
ATOM 677 C C . PRO A 1 84 ? -6.970 5.329 -13.330 1.00 93.25 84 PRO A C 1
ATOM 679 O O . PRO A 1 84 ? -7.383 6.024 -12.403 1.00 93.25 84 PRO A O 1
ATOM 682 N N . GLU A 1 85 ? -7.460 4.111 -13.562 1.00 91.94 85 GLU A N 1
ATOM 683 C CA . GLU A 1 85 ? -8.455 3.440 -12.719 1.00 91.94 85 GLU A CA 1
ATOM 684 C C . GLU A 1 85 ? -7.981 3.232 -11.268 1.00 91.94 85 GLU A C 1
ATOM 686 O O . GLU A 1 85 ? -8.766 3.428 -10.342 1.00 91.94 85 GLU A O 1
ATOM 691 N N . GLY A 1 86 ? -6.697 2.936 -11.033 1.00 91.69 86 GLY A N 1
ATOM 692 C CA . GLY A 1 86 ? -6.134 2.787 -9.689 1.00 91.69 86 GLY A CA 1
ATOM 693 C C . GLY A 1 86 ? -6.153 4.093 -8.895 1.00 91.69 86 GLY A C 1
ATOM 694 O O . GLY A 1 86 ? -6.521 4.106 -7.719 1.00 91.69 86 GLY A O 1
ATOM 695 N N . TYR A 1 87 ? -5.857 5.217 -9.550 1.00 92.19 87 TYR A N 1
ATOM 696 C CA . TYR A 1 87 ? -5.976 6.539 -8.929 1.00 92.19 87 TYR A CA 1
ATOM 697 C C . TYR A 1 87 ? -7.432 6.900 -8.615 1.00 92.19 87 TYR A C 1
ATOM 699 O O . TYR A 1 87 ? -7.717 7.438 -7.547 1.00 92.19 87 TYR A O 1
ATOM 707 N N . ARG A 1 88 ? -8.381 6.562 -9.499 1.00 93.00 88 ARG A N 1
ATOM 708 C CA . ARG A 1 88 ? -9.816 6.768 -9.229 1.00 93.00 88 ARG A CA 1
ATOM 709 C C . ARG A 1 88 ? -10.312 5.908 -8.069 1.00 93.00 88 ARG A C 1
ATOM 711 O O . ARG A 1 88 ? -11.063 6.404 -7.233 1.00 93.00 88 ARG A O 1
ATOM 718 N N . LYS A 1 89 ? -9.866 4.650 -7.993 1.00 92.44 89 LYS A N 1
ATOM 719 C CA . LYS A 1 89 ? -10.125 3.751 -6.860 1.00 92.44 89 LYS A CA 1
ATOM 720 C C . LYS A 1 89 ? -9.647 4.373 -5.547 1.00 92.44 89 LYS A C 1
ATOM 722 O O . LYS A 1 89 ? -10.407 4.369 -4.583 1.00 92.44 89 LYS A O 1
ATOM 727 N N . ALA A 1 90 ? -8.436 4.933 -5.525 1.00 91.69 90 ALA A N 1
ATOM 728 C CA . ALA A 1 90 ? -7.901 5.629 -4.357 1.00 91.6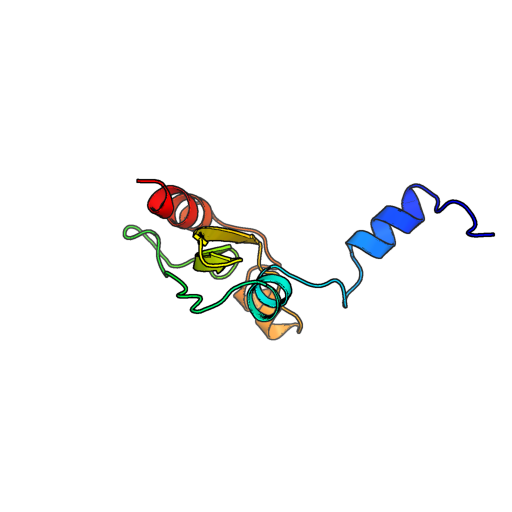9 90 ALA A CA 1
ATOM 729 C C . ALA A 1 90 ? -8.732 6.868 -3.984 1.00 91.69 90 ALA A C 1
ATOM 731 O O . ALA A 1 90 ? -9.132 7.011 -2.834 1.00 91.69 90 ALA A O 1
ATOM 732 N N . MET A 1 91 ? -9.051 7.733 -4.953 1.00 91.62 91 MET A N 1
ATOM 733 C CA . MET A 1 91 ? -9.837 8.947 -4.690 1.00 91.62 91 MET A CA 1
ATOM 734 C C . MET A 1 91 ? -11.249 8.656 -4.176 1.00 91.62 91 MET A C 1
ATOM 736 O O . MET A 1 91 ? -11.760 9.402 -3.349 1.00 91.62 91 MET A O 1
ATOM 740 N N . ARG A 1 92 ? -11.869 7.555 -4.616 1.00 91.19 92 ARG A N 1
ATOM 741 C CA . ARG A 1 92 ? -13.207 7.142 -4.164 1.00 91.19 92 ARG A CA 1
ATOM 742 C C . ARG A 1 92 ? -13.304 6.967 -2.648 1.00 91.19 92 ARG A C 1
ATOM 744 O O . ARG A 1 92 ? -14.392 7.074 -2.114 1.00 91.19 92 ARG A O 1
ATOM 751 N N . LEU A 1 93 ? -12.203 6.661 -1.969 1.00 84.12 93 LEU A N 1
ATOM 752 C CA . LEU A 1 93 ? -12.213 6.397 -0.530 1.00 84.12 93 LEU A CA 1
ATOM 753 C C . LEU A 1 93 ? -12.195 7.652 0.338 1.00 84.12 93 LEU A C 1
ATOM 755 O O . LEU A 1 93 ? -12.351 7.545 1.550 1.00 84.12 93 LEU A O 1
ATOM 759 N N . PHE A 1 94 ? -12.015 8.818 -0.276 1.00 83.19 94 PHE A N 1
ATOM 760 C CA . PHE A 1 94 ? -12.045 10.107 0.407 1.00 83.19 94 PHE A CA 1
ATOM 761 C C . PHE A 1 94 ? -13.365 10.865 0.217 1.00 83.19 94 PHE A C 1
ATOM 763 O O . PHE A 1 94 ? -13.515 11.940 0.793 1.00 83.19 94 PHE A O 1
ATOM 770 N N . HIS A 1 95 ? -14.292 10.342 -0.593 1.00 70.12 95 HIS A N 1
ATOM 771 C CA . HIS A 1 95 ? -15.588 10.953 -0.903 1.00 70.12 95 HIS A CA 1
ATOM 772 C C . HIS A 1 95 ? -16.729 10.056 -0.424 1.00 70.12 95 HIS A C 1
ATOM 774 O O . HIS A 1 95 ? -17.698 10.609 0.133 1.00 70.12 95 HIS A O 1
#

Mean predicted aligned error: 4.72 Å

pLDDT: mean 90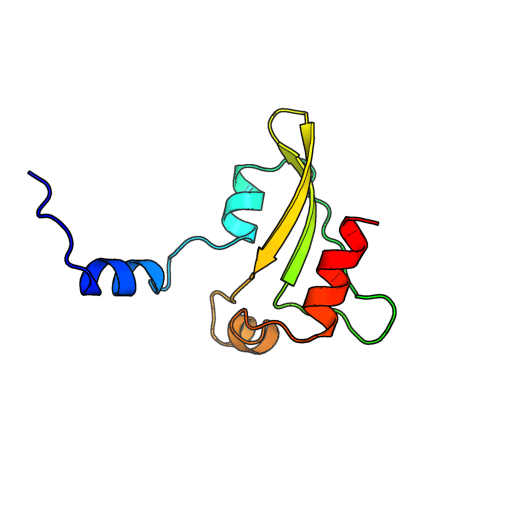.83, std 7.0, range [46.28, 97.0]

Secondary structure (DSSP, 8-state):
--PPPPHHHHHHHHT-TT---HHHHHHHH-EEEEE----SSS---TTEEEEEEEETTEEEEEEEE---SSHHHHHHTGGG---HHHHHHHHGGG-

Nearest PDB structures (foldseek):
  2f9y-assembly1_A-2  TM=9.869E-01  e=3.698E-11  Escherichia coli
  8uz2-assembly1_E  TM=9.892E-01  e=1.481E-10  Escherichia coli
  2f9i-assembly1_C  TM=9.755E-01  e=5.929E-10  Staphylococcus aureus
  5kdr-assembly1_A-2  TM=9.751E-01  e=7.105E-10  Staphylococcus aureus subsp. aureus USA300
  2f9i-assembly1_A  TM=9.743E-01  e=1.556E-09  Staphylococcus aureus

Sequence (95 aa):
MKTPLSAWDKVQISRHVQRPRTLDYVRVLCEDFFEFHGDRRFADDAAIVAGVGRIDGQSVVIIGHQKGRDTRENMRRNFGMPKPEGYRKAMRLFH